Protein AF-A0A6T9PUN0-F1 (afdb_monomer_lite)

Structure (mmCIF, N/CA/C/O backbone):
data_AF-A0A6T9PUN0-F1
#
_entry.id   AF-A0A6T9PUN0-F1
#
loop_
_atom_site.group_PDB
_atom_site.id
_atom_site.type_symbol
_atom_site.label_atom_id
_atom_site.label_alt_id
_atom_site.label_comp_id
_atom_site.label_asym_id
_atom_site.label_entity_id
_atom_site.label_seq_id
_atom_site.pdbx_PDB_ins_code
_atom_site.Cartn_x
_atom_site.Cartn_y
_atom_site.Cartn_z
_atom_site.occupancy
_atom_site.B_iso_or_equiv
_atom_site.auth_seq_id
_atom_site.auth_comp_id
_atom_site.auth_asym_id
_atom_site.auth_atom_id
_atom_site.pdbx_PDB_model_num
ATOM 1 N N . ALA A 1 1 ? -22.364 0.152 5.352 1.00 40.03 1 ALA A N 1
ATOM 2 C CA . ALA A 1 1 ? -21.599 -0.931 5.995 1.00 40.03 1 ALA A CA 1
ATOM 3 C C . ALA A 1 1 ? -22.268 -2.242 5.619 1.00 40.03 1 ALA A C 1
ATOM 5 O O . ALA A 1 1 ? -23.431 -2.422 5.956 1.00 40.03 1 ALA A O 1
ATOM 6 N N . THR A 1 2 ? -21.606 -3.094 4.840 1.00 43.50 2 THR A N 1
ATOM 7 C CA . THR A 1 2 ? -22.172 -4.394 4.458 1.00 43.50 2 THR A CA 1
ATOM 8 C C . THR A 1 2 ? -21.833 -5.377 5.569 1.00 43.50 2 THR A C 1
ATOM 10 O O . THR A 1 2 ? -20.687 -5.794 5.699 1.00 43.50 2 THR A O 1
ATOM 13 N N . LYS A 1 3 ? -22.813 -5.656 6.429 1.00 44.47 3 LYS A N 1
ATOM 14 C CA . LYS A 1 3 ? -22.701 -6.594 7.548 1.00 44.47 3 LYS A CA 1
ATOM 15 C C . LYS A 1 3 ? -22.761 -8.013 6.970 1.00 44.47 3 LYS A C 1
ATOM 17 O O . LYS A 1 3 ? -23.802 -8.406 6.452 1.00 44.47 3 LYS A O 1
ATOM 22 N N . MET A 1 4 ? -21.649 -8.748 6.988 1.00 57.47 4 MET A N 1
ATOM 23 C CA . MET A 1 4 ? -21.648 -10.181 6.680 1.00 57.47 4 MET A CA 1
ATOM 24 C C . MET A 1 4 ? -21.796 -10.943 7.997 1.00 57.47 4 MET A C 1
ATOM 26 O O . MET A 1 4 ? -20.836 -11.079 8.749 1.00 57.47 4 MET A O 1
ATOM 30 N N . GLU A 1 5 ? -23.016 -11.376 8.309 1.00 60.09 5 GLU A N 1
ATOM 31 C CA . GLU A 1 5 ? -23.311 -12.177 9.500 1.00 60.09 5 GLU A CA 1
ATOM 32 C C . GLU A 1 5 ? -23.482 -13.647 9.102 1.00 60.09 5 GLU A C 1
ATOM 34 O O . GLU A 1 5 ? -24.466 -14.037 8.479 1.00 60.09 5 GLU A O 1
ATOM 39 N N . GLY A 1 6 ? -22.481 -14.453 9.453 1.00 67.31 6 GLY A N 1
ATOM 40 C CA . GLY A 1 6 ? -22.470 -15.910 9.344 1.00 67.31 6 GLY A CA 1
ATOM 41 C C . GLY A 1 6 ? -21.062 -16.454 9.623 1.00 67.31 6 GLY A C 1
ATOM 42 O O . GLY A 1 6 ? -20.093 -15.737 9.356 1.00 67.31 6 GLY A O 1
ATOM 43 N N . PRO A 1 7 ? -20.902 -17.686 10.149 1.00 67.88 7 PRO A N 1
ATOM 44 C CA . PRO A 1 7 ? -19.602 -18.347 10.299 1.00 67.88 7 PRO A CA 1
ATOM 45 C C . PRO A 1 7 ? -19.076 -18.774 8.919 1.00 67.88 7 PRO A C 1
ATOM 47 O O . PRO A 1 7 ? -19.009 -19.952 8.580 1.00 67.88 7 PRO A O 1
ATOM 50 N N . GLY A 1 8 ? -18.785 -17.789 8.074 1.00 70.25 8 GLY A N 1
ATOM 51 C CA . GLY A 1 8 ? -18.180 -17.980 6.769 1.00 70.25 8 GLY A CA 1
ATOM 52 C C . GLY A 1 8 ? -16.673 -18.081 6.932 1.00 70.25 8 GLY A C 1
ATOM 53 O O . GLY A 1 8 ? -16.045 -17.210 7.528 1.00 70.25 8 GLY A O 1
ATOM 54 N N . GLN A 1 9 ? -16.077 -19.143 6.406 1.00 77.50 9 GLN A N 1
ATOM 55 C CA . GLN A 1 9 ? -14.634 -19.187 6.226 1.00 77.50 9 GLN A CA 1
ATOM 56 C C . GLN A 1 9 ? -14.280 -18.270 5.050 1.00 77.50 9 GLN A C 1
ATOM 58 O O . GLN A 1 9 ? -14.664 -18.539 3.912 1.00 77.50 9 GLN A O 1
ATOM 63 N N . TYR A 1 10 ? -13.565 -17.179 5.322 1.00 80.00 10 TYR A N 1
ATOM 64 C CA . TYR A 1 10 ? -13.116 -16.242 4.294 1.00 80.00 10 TYR A CA 1
ATOM 65 C C . TYR A 1 10 ? -11.669 -16.548 3.908 1.00 80.00 10 TYR A C 1
ATOM 67 O O . TYR A 1 10 ? -10.796 -16.642 4.769 1.00 80.00 10 TYR A O 1
ATOM 75 N N . MET A 1 11 ? -11.413 -16.700 2.609 1.00 82.56 11 MET A N 1
ATOM 76 C CA . MET A 1 11 ? -10.062 -16.843 2.065 1.00 82.56 11 MET A CA 1
ATOM 77 C C . MET A 1 11 ? -9.628 -15.511 1.459 1.00 82.56 11 MET A C 1
ATOM 79 O O . MET A 1 11 ? -10.319 -14.959 0.604 1.00 82.56 11 MET A O 1
ATOM 83 N N . LEU A 1 12 ? -8.485 -14.995 1.906 1.00 85.62 12 LEU A N 1
ATOM 84 C CA . LEU A 1 12 ? -7.887 -13.763 1.400 1.00 85.62 12 LEU A CA 1
ATOM 85 C C . LEU A 1 12 ? -6.652 -14.109 0.568 1.00 85.62 12 LEU A C 1
ATOM 87 O O . LEU A 1 12 ? -5.832 -14.926 0.981 1.00 85.62 12 LEU A O 1
ATOM 91 N N . ALA A 1 13 ? -6.518 -13.480 -0.597 1.00 86.19 13 ALA A N 1
ATOM 92 C CA . ALA A 1 13 ? -5.371 -13.654 -1.478 1.00 86.19 13 ALA A CA 1
ATOM 93 C C . ALA A 1 13 ? -4.998 -12.325 -2.140 1.00 86.19 13 ALA A C 1
ATOM 95 O O . ALA A 1 13 ? -5.866 -11.522 -2.490 1.00 86.19 13 ALA A O 1
ATOM 96 N N . ILE A 1 14 ? -3.698 -12.114 -2.333 1.00 88.62 14 ILE A N 1
ATOM 97 C CA . ILE A 1 14 ? -3.182 -11.012 -3.145 1.00 88.62 14 ILE A CA 1
ATOM 98 C C . ILE A 1 14 ? -3.216 -11.455 -4.606 1.00 88.62 14 ILE A C 1
ATOM 100 O O . ILE A 1 14 ? -2.754 -12.543 -4.947 1.00 88.62 14 ILE A O 1
ATOM 104 N N . ILE A 1 15 ? -3.752 -10.599 -5.469 1.00 87.12 15 ILE A N 1
ATOM 105 C CA . ILE A 1 15 ? -3.829 -10.831 -6.912 1.00 87.12 15 ILE A CA 1
ATOM 106 C C . ILE A 1 15 ? -2.894 -9.880 -7.660 1.00 87.12 15 ILE A C 1
ATOM 108 O O . ILE A 1 15 ? -2.569 -8.804 -7.165 1.00 87.12 15 ILE A O 1
ATOM 112 N N . ASP A 1 16 ? -2.493 -10.285 -8.865 1.00 82.12 16 ASP A N 1
ATOM 113 C CA . ASP A 1 16 ? -1.663 -9.498 -9.789 1.00 82.12 16 ASP A CA 1
ATOM 114 C C . ASP A 1 16 ? -0.329 -8.957 -9.203 1.00 82.12 16 ASP A C 1
ATOM 116 O O . ASP A 1 16 ? -0.028 -7.765 -9.296 1.00 82.12 16 ASP A O 1
ATOM 120 N N . PRO A 1 17 ? 0.535 -9.815 -8.617 1.00 82.75 17 PRO A N 1
ATOM 121 C CA . PRO A 1 17 ? 1.830 -9.380 -8.080 1.00 82.75 17 PRO A CA 1
ATOM 122 C C . PRO A 1 17 ? 2.853 -9.008 -9.170 1.00 82.75 17 PRO A C 1
ATOM 124 O O . PRO A 1 17 ? 3.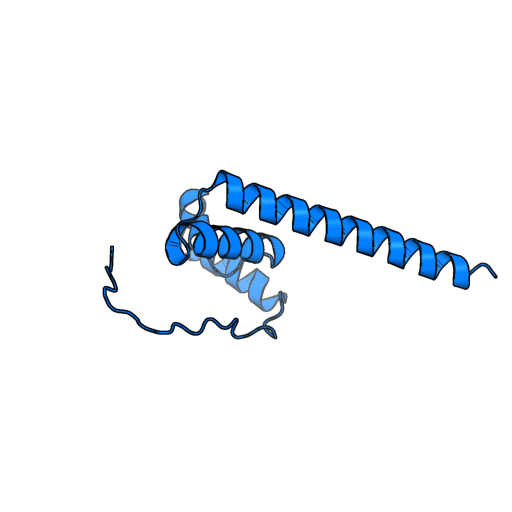906 -8.447 -8.874 1.00 82.75 17 PRO A O 1
ATOM 127 N N . LEU A 1 18 ? 2.581 -9.337 -10.439 1.00 84.81 18 LEU A N 1
ATOM 128 C CA . LEU A 1 18 ? 3.508 -9.121 -11.555 1.00 84.81 18 LEU A CA 1
ATOM 129 C C . LEU A 1 18 ? 3.422 -7.706 -12.144 1.00 84.81 18 LEU A C 1
ATOM 131 O O . LEU A 1 18 ? 4.271 -7.319 -12.955 1.00 84.81 18 LEU A O 1
ATOM 135 N N . GLN A 1 19 ? 2.426 -6.915 -11.743 1.00 80.19 19 GLN A N 1
ATOM 136 C CA . GLN A 1 19 ? 2.207 -5.577 -12.267 1.00 80.19 19 GLN A CA 1
ATOM 137 C C . GLN A 1 19 ? 3.297 -4.598 -11.796 1.00 80.19 19 GLN A C 1
ATOM 139 O O . GLN A 1 19 ? 3.286 -4.082 -10.681 1.00 80.19 19 GLN A O 1
ATOM 144 N N . ARG A 1 20 ? 4.247 -4.290 -12.686 1.00 84.00 20 ARG A N 1
ATOM 145 C CA . ARG A 1 20 ? 5.370 -3.383 -12.392 1.00 84.00 20 ARG A CA 1
ATOM 146 C C . ARG A 1 20 ? 5.021 -1.906 -12.573 1.00 84.00 20 ARG A C 1
ATOM 148 O O . ARG A 1 20 ? 4.220 -1.523 -13.435 1.00 84.00 20 ARG A O 1
ATOM 155 N N . TRP A 1 21 ? 5.714 -1.064 -11.805 1.00 84.19 21 TRP A N 1
ATOM 156 C CA . TRP A 1 21 ? 5.703 0.387 -11.975 1.00 84.19 21 TRP A CA 1
ATOM 157 C C . TRP A 1 21 ? 6.597 0.802 -13.147 1.00 84.19 21 TRP A C 1
ATOM 159 O O . TRP A 1 21 ? 7.784 1.072 -12.994 1.00 84.19 21 TRP A O 1
ATOM 169 N N . ASN A 1 22 ? 6.005 0.816 -14.339 1.00 84.88 22 ASN A N 1
ATOM 170 C CA . ASN A 1 22 ? 6.680 1.183 -15.583 1.00 84.88 22 ASN A CA 1
ATOM 171 C C . ASN A 1 22 ? 6.324 2.613 -16.013 1.00 84.88 22 ASN A C 1
ATOM 173 O O . ASN A 1 22 ? 5.314 3.171 -15.587 1.00 84.88 22 ASN A O 1
ATOM 177 N N . TRP A 1 23 ? 7.069 3.169 -16.970 1.00 80.69 23 TRP A N 1
ATOM 178 C CA . TRP A 1 23 ? 6.787 4.480 -17.575 1.00 80.69 23 TRP A CA 1
ATOM 179 C C . TRP A 1 23 ? 5.356 4.623 -18.117 1.00 80.69 23 TRP A C 1
ATOM 181 O O . TRP A 1 23 ? 4.748 5.682 -17.986 1.00 80.69 23 TRP A O 1
ATOM 191 N N . LYS A 1 24 ? 4.761 3.535 -18.628 1.00 83.44 24 LYS A N 1
ATOM 192 C CA . LYS A 1 24 ? 3.338 3.501 -19.015 1.00 83.44 24 LYS A CA 1
ATOM 193 C C . LYS A 1 24 ? 2.402 3.822 -17.840 1.00 83.44 24 LYS A C 1
ATOM 195 O O . LYS A 1 24 ? 1.420 4.530 -18.019 1.00 83.44 24 LYS A O 1
ATOM 200 N N . LYS A 1 25 ? 2.718 3.345 -16.631 1.00 79.31 25 LYS A N 1
ATOM 201 C CA . LYS A 1 25 ? 1.943 3.611 -15.408 1.00 79.31 25 LYS A CA 1
ATOM 202 C C . LYS A 1 25 ? 2.172 5.014 -14.860 1.00 79.31 25 LYS A C 1
ATOM 204 O O . LYS A 1 25 ? 1.235 5.624 -14.352 1.00 79.31 25 LYS A O 1
ATOM 209 N N . VAL A 1 26 ? 3.373 5.558 -15.041 1.00 81.94 26 VAL A N 1
ATOM 210 C CA . VAL A 1 26 ? 3.654 6.972 -14.755 1.00 81.94 26 VAL A CA 1
ATOM 211 C C . VAL A 1 26 ? 2.805 7.876 -15.655 1.00 81.94 26 VAL A C 1
ATOM 213 O O . VAL A 1 26 ? 2.147 8.787 -15.155 1.00 81.94 26 VAL A O 1
ATOM 216 N N . ALA A 1 27 ? 2.742 7.580 -16.957 1.00 82.00 27 ALA A N 1
ATOM 217 C CA . ALA A 1 27 ? 1.887 8.306 -17.896 1.00 82.00 27 ALA A CA 1
ATOM 218 C C . ALA A 1 27 ? 0.395 8.150 -17.557 1.00 82.00 27 ALA A C 1
ATOM 220 O O . ALA A 1 27 ? -0.342 9.130 -17.564 1.00 82.00 27 ALA A O 1
ATOM 221 N N . GLU A 1 28 ? -0.047 6.948 -17.175 1.00 81.06 28 GLU A N 1
ATOM 222 C CA . GLU A 1 28 ? -1.416 6.701 -16.706 1.00 81.06 28 GLU A CA 1
ATOM 223 C C . GLU A 1 28 ? -1.756 7.540 -15.462 1.00 81.06 28 GLU A C 1
ATOM 225 O O . GLU A 1 28 ? -2.842 8.111 -15.388 1.00 81.06 28 GLU A O 1
ATOM 230 N N . ARG A 1 29 ? -0.827 7.671 -14.503 1.00 79.69 29 ARG A N 1
ATOM 231 C CA . ARG A 1 29 ? -0.990 8.547 -13.330 1.00 79.69 29 ARG A CA 1
ATOM 232 C C . ARG A 1 29 ? -1.111 10.010 -13.737 1.00 79.69 29 ARG A C 1
ATOM 234 O O . ARG A 1 29 ? -2.002 10.695 -13.237 1.00 79.69 29 ARG A O 1
ATOM 241 N N . ALA A 1 30 ? -0.244 10.483 -14.631 1.00 79.81 30 ALA A N 1
ATOM 242 C CA . ALA A 1 30 ? -0.281 11.860 -15.118 1.00 79.81 30 ALA A CA 1
ATOM 243 C C . ALA A 1 30 ? -1.612 12.148 -15.828 1.00 79.81 30 ALA A C 1
ATOM 245 O O . ALA A 1 30 ? -2.308 13.094 -15.470 1.00 79.81 30 ALA A O 1
ATOM 246 N N . LEU A 1 31 ? -2.029 11.260 -16.736 1.00 82.75 31 LEU A N 1
ATOM 247 C CA . LEU A 1 31 ? -3.300 11.360 -17.447 1.00 82.75 31 LEU A CA 1
ATOM 248 C C . LEU A 1 31 ? -4.492 11.351 -16.483 1.00 82.75 31 LEU A C 1
ATOM 250 O O . LEU A 1 31 ? -5.373 12.194 -16.595 1.00 82.75 31 LEU A O 1
ATOM 254 N N . LYS A 1 32 ? -4.508 10.445 -15.498 1.00 76.75 32 LYS A N 1
ATOM 255 C CA . LYS A 1 32 ? -5.571 10.380 -14.482 1.00 76.75 32 LYS A CA 1
ATOM 256 C C . LYS A 1 32 ? -5.597 11.613 -13.582 1.00 76.75 32 LYS A C 1
ATOM 258 O O . LYS A 1 32 ? -6.667 12.021 -13.148 1.00 76.75 32 LYS A O 1
ATOM 263 N N . THR A 1 33 ? -4.447 12.205 -13.287 1.00 80.00 33 THR A N 1
ATOM 264 C CA . THR A 1 33 ? -4.380 13.438 -12.491 1.00 80.00 33 THR A CA 1
ATOM 265 C C . THR A 1 33 ? -4.949 14.618 -13.273 1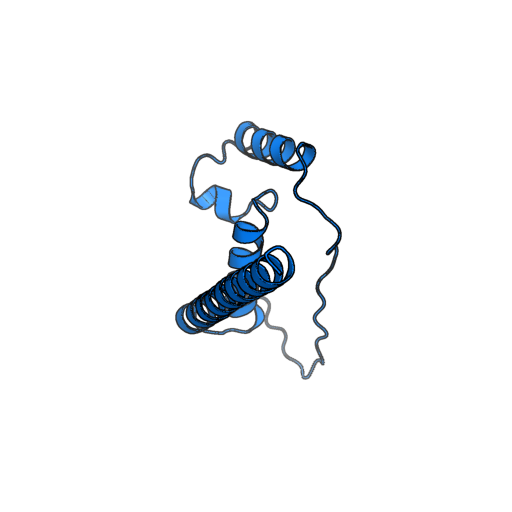.00 80.00 33 THR A C 1
ATOM 267 O O . THR A 1 33 ? -5.764 15.362 -12.733 1.00 80.00 33 THR A O 1
ATOM 270 N N . ILE A 1 34 ? -4.569 14.735 -14.549 1.00 78.75 34 ILE A N 1
ATOM 271 C CA . ILE A 1 34 ? -4.971 15.830 -15.438 1.00 78.75 34 ILE A CA 1
ATOM 272 C C . ILE A 1 34 ? -6.452 15.717 -15.825 1.00 78.75 34 ILE A C 1
ATOM 274 O O . ILE A 1 34 ? -7.197 16.670 -15.636 1.00 78.75 34 ILE A O 1
ATOM 278 N N . LEU A 1 35 ? -6.903 14.556 -16.317 1.00 77.06 35 LEU A N 1
ATOM 279 C CA . LEU A 1 35 ? -8.279 14.372 -16.803 1.00 77.06 35 LEU A CA 1
ATOM 280 C C . LEU A 1 35 ? -9.329 14.473 -15.698 1.00 77.06 35 LEU 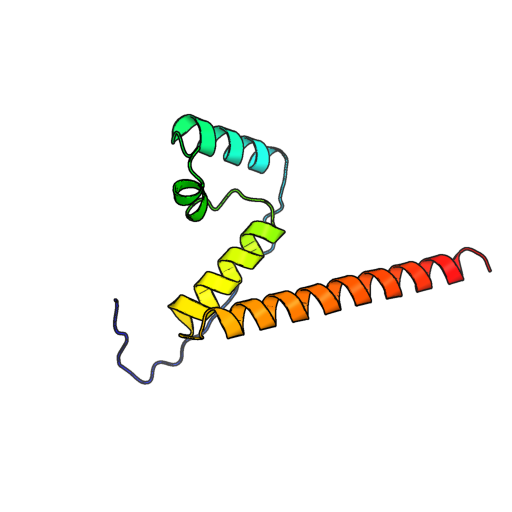A C 1
ATOM 282 O O . LEU A 1 35 ? -10.427 14.959 -15.940 1.00 77.06 35 LEU A O 1
ATOM 286 N N . PHE A 1 36 ? -9.013 13.990 -14.497 1.00 70.88 36 PHE A N 1
ATOM 287 C CA . PHE A 1 36 ? -9.959 13.998 -13.382 1.00 70.88 36 PHE A CA 1
ATOM 288 C C . PHE A 1 36 ? -9.744 15.181 -12.428 1.00 70.88 36 PHE A C 1
ATOM 290 O O . PHE A 1 36 ? -10.336 15.184 -11.351 1.00 70.88 36 PHE A O 1
ATOM 297 N N . CYS A 1 37 ? -8.889 16.153 -12.784 1.00 63.03 37 CYS A N 1
ATOM 298 C CA . CYS A 1 37 ? -8.536 17.313 -11.954 1.00 63.03 37 CYS A CA 1
ATOM 299 C C . CYS A 1 37 ? -8.250 16.942 -10.486 1.00 63.03 37 CYS A C 1
ATOM 301 O O . CYS A 1 37 ? -8.601 17.669 -9.554 1.00 63.03 37 CYS A O 1
ATOM 303 N N . ARG A 1 38 ? -7.620 15.782 -10.255 1.00 61.78 38 ARG A N 1
ATOM 304 C CA . ARG A 1 38 ? -7.387 15.219 -8.912 1.00 61.78 38 ARG A CA 1
ATOM 305 C C . ARG A 1 38 ? -6.148 15.828 -8.259 1.00 61.78 38 ARG A C 1
ATOM 307 O O . ARG A 1 38 ? -5.251 15.114 -7.818 1.00 61.78 38 ARG A O 1
ATOM 314 N N . CYS A 1 39 ? -6.101 17.156 -8.228 1.00 55.88 39 CYS A N 1
ATOM 315 C CA . CYS A 1 39 ? -4.997 17.931 -7.665 1.00 55.88 39 CYS A CA 1
ATOM 316 C C . CYS A 1 39 ? -5.062 18.031 -6.132 1.00 55.88 39 CYS A C 1
ATOM 318 O O . CYS A 1 39 ? -4.039 18.287 -5.506 1.00 55.88 39 CYS A O 1
ATOM 320 N N . SER A 1 40 ? -6.233 17.799 -5.526 1.00 56.53 40 SER A N 1
ATOM 321 C CA . SER A 1 40 ? -6.401 17.760 -4.066 1.00 56.53 40 SER A CA 1
ATOM 322 C C . SER A 1 40 ? -5.943 16.415 -3.483 1.00 56.53 40 SER A C 1
ATOM 324 O O . SER A 1 40 ? -6.219 15.358 -4.060 1.00 56.53 40 SER A O 1
ATOM 326 N N . GLU A 1 41 ? -5.257 16.439 -2.335 1.00 59.31 41 GLU A N 1
ATOM 327 C CA . GLU A 1 41 ? -4.766 15.242 -1.629 1.00 59.31 41 GLU A CA 1
ATOM 328 C C . GLU A 1 41 ? -5.885 14.227 -1.344 1.00 59.31 41 GLU A C 1
ATOM 330 O O . GLU A 1 41 ? -5.699 13.023 -1.537 1.00 59.31 41 GLU A O 1
ATOM 335 N N . GLU A 1 42 ? -7.083 14.710 -1.014 1.00 57.53 42 GLU A N 1
ATOM 336 C CA . GLU A 1 42 ? -8.267 13.885 -0.749 1.00 57.53 42 GLU A CA 1
ATOM 337 C C . GLU A 1 42 ? -8.716 13.078 -1.980 1.00 57.53 42 GLU A C 1
ATOM 339 O O . GLU A 1 42 ? -9.102 11.913 -1.886 1.00 57.53 42 GLU A O 1
ATOM 344 N N . GLN A 1 43 ? -8.595 13.663 -3.174 1.00 57.38 43 GLN A N 1
ATOM 345 C CA . GLN A 1 43 ? -8.962 13.018 -4.438 1.00 57.38 43 GLN A CA 1
ATOM 346 C C . GLN A 1 43 ? -7.906 11.995 -4.897 1.00 57.38 43 GLN A C 1
ATOM 348 O O . GLN A 1 43 ? -8.224 11.034 -5.609 1.00 57.38 43 GLN A O 1
ATOM 353 N N . ARG A 1 44 ? -6.642 12.163 -4.479 1.00 61.16 44 ARG A N 1
ATOM 354 C CA . ARG A 1 44 ? -5.545 11.219 -4.767 1.00 61.16 44 ARG A CA 1
ATOM 355 C C . ARG A 1 44 ? -5.660 9.932 -3.950 1.00 61.16 44 ARG A C 1
ATOM 357 O O . ARG A 1 44 ? -5.250 8.877 -4.442 1.00 61.16 44 ARG A O 1
ATOM 364 N N . ALA A 1 45 ? -6.294 9.983 -2.777 1.00 63.81 45 ALA A N 1
ATOM 365 C CA . ALA A 1 45 ? -6.489 8.836 -1.885 1.00 63.81 45 ALA A CA 1
ATOM 366 C C . ALA A 1 45 ? -7.292 7.671 -2.507 1.00 63.81 45 ALA A C 1
ATOM 368 O O . ALA A 1 45 ? -7.209 6.542 -2.022 1.00 63.81 45 ALA A O 1
ATOM 369 N N . GLY A 1 46 ? -8.016 7.900 -3.612 1.00 66.12 46 GLY A N 1
ATOM 370 C CA . GLY A 1 46 ? -8.729 6.866 -4.379 1.00 66.12 46 GLY A CA 1
ATOM 371 C C . GLY A 1 46 ? -8.004 6.355 -5.633 1.00 66.12 46 GLY A C 1
ATOM 372 O O . GLY A 1 46 ? -8.521 5.488 -6.333 1.00 66.12 46 GLY A O 1
ATOM 373 N N . MET A 1 47 ? -6.822 6.882 -5.969 1.00 73.75 47 MET A N 1
ATOM 374 C CA . MET A 1 47 ? -6.136 6.552 -7.225 1.00 73.75 47 MET A CA 1
ATOM 375 C C . MET A 1 47 ? -5.211 5.339 -7.059 1.00 73.75 47 MET A C 1
ATOM 377 O O . MET A 1 47 ? -4.371 5.336 -6.165 1.00 73.75 47 MET A O 1
ATOM 381 N N . SER A 1 48 ? -5.344 4.321 -7.916 1.00 70.81 48 SER A N 1
ATOM 382 C CA . SER A 1 48 ? -4.510 3.103 -7.886 1.00 70.81 48 SER A CA 1
ATOM 383 C C . SER A 1 48 ? -3.167 3.247 -8.609 1.00 70.81 48 SER A C 1
ATOM 385 O O . SER A 1 48 ? -2.222 2.529 -8.307 1.00 70.81 48 SER A O 1
ATOM 387 N N . ALA A 1 49 ? -3.058 4.191 -9.546 1.00 79.38 49 ALA A N 1
ATOM 388 C CA . ALA A 1 49 ? -1.822 4.477 -10.270 1.00 79.38 49 ALA A CA 1
ATOM 389 C C . ALA A 1 49 ? -0.891 5.358 -9.417 1.00 79.38 49 ALA A C 1
ATOM 391 O O . ALA A 1 49 ? -0.729 6.548 -9.680 1.00 79.38 49 ALA A O 1
ATOM 392 N N . VAL A 1 50 ? -0.312 4.787 -8.365 1.00 83.19 50 VAL A N 1
ATOM 393 C CA . VAL A 1 50 ? 0.649 5.453 -7.472 1.00 83.19 50 VAL A CA 1
ATOM 394 C C . VAL A 1 50 ? 1.920 4.607 -7.331 1.00 83.19 50 VAL A C 1
ATOM 396 O O . VAL A 1 50 ? 1.896 3.426 -7.683 1.00 83.19 50 VAL A O 1
ATOM 399 N N . PRO A 1 51 ? 3.038 5.183 -6.851 1.00 85.06 51 PRO A N 1
ATOM 400 C CA . PRO A 1 51 ? 4.259 4.433 -6.600 1.00 85.06 51 PRO A CA 1
ATOM 401 C C . PRO A 1 51 ? 4.002 3.201 -5.718 1.00 85.06 51 PRO A C 1
ATOM 403 O O . PRO A 1 51 ? 3.177 3.283 -4.804 1.00 85.06 51 PRO A O 1
ATOM 406 N N . PRO A 1 52 ? 4.723 2.085 -5.931 1.00 85.69 52 PRO A N 1
ATOM 407 C CA . PRO A 1 52 ? 4.471 0.824 -5.230 1.00 85.69 52 PRO A CA 1
ATOM 408 C C . PRO A 1 52 ? 4.439 0.944 -3.705 1.00 85.69 52 PRO A C 1
ATOM 410 O O . PRO A 1 52 ? 3.549 0.391 -3.070 1.00 85.69 52 PRO A O 1
ATOM 413 N N . LEU A 1 53 ? 5.361 1.715 -3.122 1.00 86.81 53 LEU A N 1
ATOM 414 C CA . LEU A 1 53 ? 5.424 1.921 -1.672 1.00 86.81 53 LEU A CA 1
ATOM 415 C C . LEU A 1 53 ? 4.195 2.678 -1.142 1.00 86.81 53 LEU A C 1
ATOM 417 O O . LEU A 1 53 ? 3.634 2.321 -0.110 1.00 86.81 53 LEU A O 1
ATOM 421 N N . GLU A 1 54 ? 3.745 3.697 -1.879 1.00 86.12 54 GLU A N 1
ATOM 422 C CA . GLU A 1 54 ? 2.541 4.466 -1.545 1.00 86.12 54 GLU A CA 1
ATOM 423 C C . GLU A 1 54 ? 1.289 3.581 -1.642 1.00 86.12 54 GLU A C 1
ATOM 425 O O . GLU A 1 54 ? 0.405 3.649 -0.786 1.00 86.12 54 GLU A O 1
ATOM 430 N N . TYR A 1 55 ? 1.225 2.725 -2.667 1.00 87.06 55 TYR A N 1
ATOM 431 C CA . TYR A 1 55 ? 0.138 1.765 -2.836 1.00 87.06 55 TYR A CA 1
ATOM 432 C C . TYR A 1 55 ? 0.101 0.753 -1.688 1.00 87.06 55 TYR A C 1
ATOM 434 O O . TYR A 1 55 ? -0.954 0.561 -1.090 1.00 87.06 55 TYR A O 1
ATOM 442 N N . ALA A 1 56 ? 1.247 0.156 -1.350 1.00 88.44 56 ALA A N 1
ATOM 443 C CA . ALA A 1 56 ? 1.364 -0.837 -0.287 1.00 88.44 56 ALA A CA 1
ATOM 444 C C . ALA A 1 56 ? 0.922 -0.273 1.072 1.00 88.44 56 ALA A C 1
ATOM 446 O O . ALA A 1 56 ? 0.084 -0.882 1.733 1.00 88.44 56 ALA A O 1
ATOM 447 N N . ARG A 1 57 ? 1.360 0.944 1.426 1.00 89.69 57 ARG A N 1
ATOM 448 C CA . ARG A 1 57 ? 0.935 1.621 2.664 1.00 89.69 57 ARG A CA 1
ATOM 449 C C . ARG A 1 57 ? -0.581 1.815 2.723 1.00 89.69 57 ARG A C 1
ATOM 451 O O . ARG A 1 57 ? -1.220 1.543 3.735 1.00 89.69 57 ARG A O 1
ATOM 458 N N . ARG A 1 58 ? -1.179 2.284 1.624 1.00 89.38 58 ARG A N 1
ATOM 459 C CA . ARG A 1 58 ? -2.632 2.515 1.532 1.00 89.38 58 ARG A CA 1
ATOM 460 C C . ARG A 1 58 ? -3.425 1.215 1.562 1.00 89.38 58 ARG A C 1
ATOM 462 O O . ARG A 1 58 ? -4.497 1.179 2.160 1.00 89.38 58 ARG A O 1
ATOM 469 N N . PHE A 1 59 ? -2.914 0.171 0.916 1.00 89.38 59 PHE A N 1
ATOM 470 C CA . PHE A 1 59 ? -3.511 -1.158 0.935 1.00 89.38 59 PHE A CA 1
ATOM 471 C C . PHE A 1 59 ? -3.513 -1.729 2.355 1.00 89.38 59 PHE A C 1
ATOM 473 O O . PHE A 1 59 ? -4.566 -2.149 2.827 1.00 89.38 59 PHE A O 1
ATOM 480 N N . HIS A 1 60 ? -2.378 -1.648 3.050 1.00 90.62 60 HIS A N 1
ATOM 481 C CA . HIS A 1 60 ? -2.224 -2.107 4.426 1.00 90.62 60 HIS A CA 1
ATOM 482 C C . HIS A 1 60 ? -3.205 -1.397 5.377 1.00 90.62 60 HIS A C 1
ATOM 484 O O . HIS A 1 60 ? -3.976 -2.054 6.071 1.00 90.62 60 HIS A O 1
ATOM 490 N N . LEU A 1 61 ? -3.297 -0.062 5.294 1.00 90.44 61 LEU A N 1
ATOM 491 C CA . LEU A 1 61 ? -4.279 0.730 6.049 1.00 90.44 61 LEU A CA 1
ATOM 492 C C . LEU A 1 61 ? -5.730 0.347 5.737 1.00 90.44 61 LEU A C 1
ATOM 494 O O . LEU A 1 61 ? -6.555 0.210 6.636 1.00 90.44 61 LEU A O 1
ATOM 498 N N . MET A 1 62 ? -6.067 0.186 4.456 1.00 90.06 62 MET A N 1
ATOM 499 C CA . MET A 1 62 ? -7.430 -0.150 4.048 1.00 90.06 62 MET A CA 1
ATOM 500 C C . MET A 1 62 ? -7.836 -1.534 4.557 1.00 90.06 62 MET A C 1
ATOM 502 O O . MET A 1 62 ? -8.916 -1.671 5.127 1.00 90.06 62 MET A O 1
ATOM 506 N N . VAL A 1 63 ? -6.974 -2.538 4.391 1.00 90.25 63 VAL A N 1
ATOM 507 C CA . VAL A 1 63 ? -7.240 -3.907 4.845 1.00 90.25 63 VAL A CA 1
ATOM 508 C C . VAL A 1 63 ? -7.292 -3.966 6.370 1.00 90.25 63 VAL A C 1
ATOM 510 O O . VAL A 1 63 ? -8.292 -4.429 6.914 1.00 90.25 63 VAL A O 1
ATOM 513 N N . GLY A 1 64 ? -6.284 -3.437 7.065 1.00 90.31 64 GLY A N 1
ATOM 514 C CA . GLY A 1 64 ? -6.233 -3.444 8.527 1.00 90.31 64 GLY A CA 1
A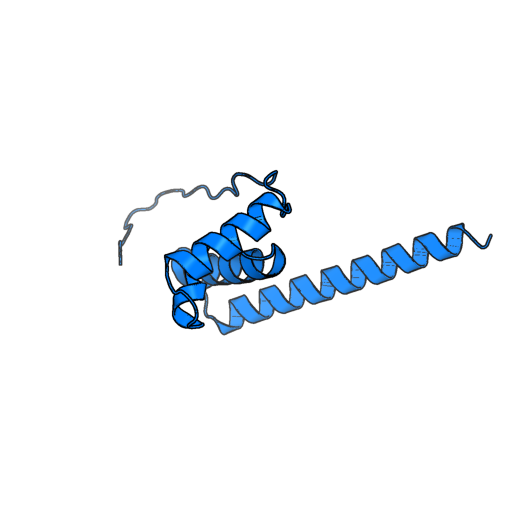TOM 515 C C . GLY A 1 64 ? -7.448 -2.759 9.153 1.00 90.31 64 GLY A C 1
ATOM 516 O O . GLY A 1 64 ? -8.178 -3.372 9.928 1.00 90.31 64 GLY A O 1
ATOM 517 N N . CYS A 1 65 ? -7.737 -1.521 8.748 1.00 91.12 65 CYS A N 1
ATOM 518 C CA . CYS A 1 65 ? -8.809 -0.746 9.372 1.00 91.12 65 CYS A CA 1
ATOM 519 C C . CYS A 1 65 ? -10.210 -1.135 8.883 1.00 91.12 65 CYS A C 1
ATOM 521 O O . CYS A 1 65 ? -11.136 -1.213 9.686 1.00 91.12 65 CYS A O 1
ATOM 523 N N . LYS A 1 66 ? -10.416 -1.347 7.573 1.00 86.94 66 LYS A N 1
ATOM 524 C CA . LYS A 1 66 ? -11.771 -1.570 7.025 1.00 86.94 66 LYS A CA 1
ATOM 525 C C . LYS A 1 66 ? -12.164 -3.036 6.920 1.00 86.94 66 LYS A C 1
ATOM 527 O O . LYS A 1 66 ? -13.355 -3.319 7.021 1.00 86.94 66 LYS A O 1
ATOM 532 N N . LEU A 1 67 ? -11.216 -3.935 6.653 1.00 86.75 67 LEU A N 1
ATOM 533 C CA . LEU A 1 67 ? -11.513 -5.357 6.467 1.00 86.75 67 LEU A CA 1
ATOM 534 C C . LEU A 1 67 ? -11.343 -6.145 7.769 1.00 86.75 67 LEU A C 1
ATOM 536 O O . LEU A 1 67 ? -12.182 -6.986 8.069 1.00 86.75 67 LEU A O 1
ATOM 540 N N . LEU A 1 68 ? -10.283 -5.858 8.530 1.00 87.00 68 LEU A N 1
ATOM 541 C CA . LEU A 1 68 ? -9.954 -6.570 9.770 1.00 87.00 68 LEU A CA 1
ATOM 542 C C . LEU A 1 68 ? -10.448 -5.855 11.037 1.00 87.00 68 LEU A C 1
ATOM 544 O O . LEU A 1 68 ? -10.529 -6.480 12.088 1.00 87.00 68 LEU A O 1
ATOM 548 N N . GLY A 1 69 ? -10.817 -4.573 10.940 1.00 88.50 69 GLY A N 1
ATOM 549 C CA . GLY A 1 69 ? -11.358 -3.801 12.063 1.00 88.50 69 GLY A CA 1
ATOM 550 C C . GLY A 1 69 ? -10.322 -3.409 13.122 1.00 88.50 69 GLY A C 1
ATOM 551 O O . GLY A 1 69 ? -10.704 -3.116 14.251 1.00 88.50 69 GLY A O 1
ATOM 552 N N . LEU A 1 70 ? -9.035 -3.410 12.769 1.00 90.62 70 LEU A N 1
ATOM 553 C CA . LEU A 1 70 ? -7.945 -2.973 13.643 1.00 90.62 70 LEU A CA 1
ATOM 554 C C . LEU A 1 70 ? -7.930 -1.446 13.785 1.00 90.62 70 LEU A C 1
ATOM 556 O O . LEU A 1 70 ? -8.383 -0.720 12.888 1.00 90.62 70 LEU A O 1
ATOM 560 N N . SER A 1 71 ? -7.377 -0.943 14.889 1.00 93.06 71 SER A N 1
ATOM 561 C CA . SER A 1 71 ? -7.207 0.499 15.059 1.00 93.06 71 SER A CA 1
ATOM 562 C C . SER A 1 71 ? -6.147 1.048 14.098 1.00 93.06 71 SER A C 1
ATOM 564 O O . SER A 1 71 ? -5.213 0.357 13.690 1.00 93.06 71 SER A O 1
ATOM 566 N N . THR A 1 72 ? -6.275 2.323 13.726 1.00 90.94 72 THR A N 1
ATOM 567 C CA . THR A 1 72 ? -5.297 2.985 12.849 1.00 90.94 72 THR A CA 1
ATOM 568 C C . THR A 1 72 ? -3.890 2.965 13.447 1.00 90.94 72 THR A C 1
ATOM 570 O O . THR A 1 72 ? -2.919 2.842 12.709 1.00 90.94 72 THR A O 1
ATOM 573 N N . GLU A 1 73 ? -3.774 3.080 14.769 1.00 92.25 73 GLU A N 1
ATOM 574 C CA . GLU A 1 73 ? -2.493 3.111 15.478 1.00 92.25 73 GLU A CA 1
ATOM 575 C C . GLU A 1 73 ? -1.766 1.769 15.377 1.00 92.25 73 GLU A C 1
ATOM 577 O O . GLU A 1 73 ? -0.589 1.743 15.024 1.00 92.25 73 GLU A O 1
ATOM 582 N N . GLU A 1 74 ? -2.483 0.663 15.592 1.00 90.88 74 GLU A N 1
ATOM 583 C CA . GLU A 1 74 ? -1.936 -0.694 15.464 1.00 90.88 74 GLU A CA 1
ATOM 584 C C . GLU A 1 74 ? -1.438 -0.965 14.041 1.00 90.88 74 GLU A C 1
ATOM 586 O O . GLU A 1 74 ? -0.325 -1.443 13.849 1.00 90.88 74 GLU A O 1
ATOM 591 N N . VAL A 1 75 ? -2.232 -0.595 13.035 1.00 91.12 75 VAL A N 1
ATOM 592 C CA . VAL A 1 75 ? -1.894 -0.820 11.621 1.00 91.12 75 VAL A CA 1
ATOM 593 C C . VAL A 1 75 ? -0.716 0.054 11.171 1.00 91.12 75 VAL A C 1
ATOM 595 O O . VAL A 1 75 ? 0.099 -0.358 10.350 1.00 91.12 75 VAL A O 1
ATOM 598 N N . VAL A 1 76 ? -0.600 1.279 11.694 1.00 91.81 76 VAL A N 1
ATOM 599 C CA . VAL A 1 76 ? 0.552 2.146 11.404 1.00 91.81 76 VAL A CA 1
ATOM 600 C C . VAL A 1 76 ? 1.814 1.628 12.090 1.00 91.81 76 VAL A C 1
ATOM 602 O O . VAL A 1 76 ? 2.873 1.643 11.468 1.00 91.81 76 VAL A O 1
ATOM 605 N N . ALA A 1 77 ? 1.717 1.164 13.336 1.00 91.44 77 ALA A N 1
ATOM 606 C CA . ALA A 1 77 ? 2.854 0.604 14.058 1.00 91.44 77 ALA A CA 1
ATOM 607 C C . ALA A 1 77 ? 3.401 -0.655 13.367 1.00 91.44 77 ALA A C 1
ATOM 609 O O . ALA A 1 77 ? 4.614 -0.760 13.191 1.00 91.44 77 ALA A O 1
ATOM 610 N N . ASP A 1 78 ? 2.514 -1.550 12.919 1.00 92.38 78 ASP A N 1
ATOM 611 C CA . ASP A 1 78 ? 2.873 -2.745 12.146 1.00 92.38 78 ASP A CA 1
ATOM 612 C C . ASP A 1 78 ? 3.620 -2.370 10.857 1.00 92.38 78 ASP A C 1
ATOM 614 O O . ASP A 1 78 ? 4.740 -2.819 10.624 1.00 92.38 78 ASP A O 1
ATOM 618 N N . TRP A 1 79 ? 3.068 -1.431 10.081 1.00 90.44 79 TRP A N 1
ATOM 619 C CA . TRP A 1 79 ? 3.704 -0.932 8.860 1.00 90.44 79 TRP A CA 1
ATOM 620 C C . TRP A 1 79 ? 5.108 -0.349 9.090 1.00 90.44 79 TRP A C 1
ATOM 622 O O . TRP A 1 79 ? 6.018 -0.572 8.288 1.00 90.44 79 TRP A O 1
ATOM 632 N N . GLU A 1 80 ? 5.293 0.448 10.146 1.00 90.88 80 GLU A N 1
ATOM 633 C CA . GLU A 1 80 ? 6.593 1.058 10.441 1.00 90.88 80 GLU A CA 1
ATOM 634 C C . GLU A 1 80 ? 7.620 0.031 10.938 1.00 90.88 80 GLU A C 1
ATOM 636 O O . GLU A 1 80 ? 8.793 0.136 10.571 1.00 90.88 80 GLU A O 1
ATOM 641 N N . ALA A 1 81 ? 7.193 -0.973 11.710 1.00 89.00 81 ALA A N 1
ATOM 642 C CA . ALA A 1 81 ? 8.054 -2.075 12.137 1.00 89.00 81 ALA A CA 1
ATOM 643 C C . ALA A 1 81 ? 8.548 -2.893 10.932 1.00 89.00 81 ALA A C 1
ATOM 645 O O . ALA A 1 81 ? 9.755 -3.058 10.750 1.00 89.00 81 ALA A O 1
ATOM 646 N N . ASP A 1 82 ? 7.632 -3.292 10.045 1.00 87.31 82 ASP A N 1
ATOM 647 C CA . ASP A 1 82 ? 7.943 -4.081 8.845 1.00 87.31 82 ASP A CA 1
ATOM 648 C C . ASP A 1 82 ? 8.898 -3.318 7.901 1.00 87.31 82 ASP A C 1
ATOM 650 O O . ASP A 1 82 ? 9.830 -3.868 7.301 1.00 87.31 82 ASP A O 1
ATOM 654 N N . ARG A 1 83 ? 8.726 -1.991 7.814 1.00 84.75 83 ARG A N 1
ATOM 655 C CA . ARG A 1 83 ? 9.607 -1.106 7.041 1.00 84.75 83 ARG A CA 1
ATOM 656 C C . ARG A 1 83 ? 11.011 -1.000 7.642 1.00 84.75 83 ARG A C 1
ATOM 658 O O . ARG A 1 83 ? 11.985 -1.019 6.885 1.00 84.75 83 ARG A O 1
ATOM 665 N N . ALA A 1 84 ? 11.128 -0.881 8.963 1.00 84.44 84 ALA A N 1
ATOM 666 C CA . ALA A 1 84 ? 12.416 -0.812 9.653 1.00 84.44 84 ALA A CA 1
ATOM 667 C C . ALA A 1 84 ? 13.211 -2.122 9.508 1.00 84.44 84 ALA A C 1
ATOM 669 O O . ALA A 1 84 ? 14.420 -2.098 9.241 1.00 84.44 84 ALA A O 1
ATOM 670 N N . ASP A 1 85 ? 12.528 -3.262 9.590 1.00 85.12 85 ASP A N 1
ATOM 671 C CA . ASP A 1 85 ? 13.125 -4.582 9.382 1.00 85.12 85 ASP A CA 1
ATOM 672 C C . ASP A 1 85 ? 13.648 -4.741 7.950 1.00 85.12 85 ASP A C 1
ATOM 674 O O . ASP A 1 85 ? 14.789 -5.164 7.732 1.00 85.12 85 ASP A O 1
ATOM 678 N N . TRP A 1 86 ? 12.867 -4.313 6.956 1.00 78.56 86 TRP A N 1
ATOM 679 C CA . TRP A 1 86 ? 13.277 -4.319 5.551 1.00 78.56 86 TRP A CA 1
ATOM 680 C C . TRP A 1 86 ? 14.513 -3.447 5.272 1.00 78.56 86 TRP A C 1
ATOM 682 O O . TRP A 1 86 ? 15.416 -3.845 4.525 1.00 78.56 86 TRP A O 1
ATOM 692 N N . GLU A 1 87 ? 14.582 -2.254 5.866 1.00 78.88 87 GLU A N 1
ATOM 693 C CA . GLU A 1 87 ? 15.743 -1.362 5.751 1.00 78.88 87 GLU A CA 1
ATOM 694 C C . GLU A 1 87 ? 16.993 -1.986 6.399 1.00 78.88 87 GLU A C 1
ATOM 696 O O . GLU A 1 87 ? 18.085 -1.949 5.818 1.00 78.88 87 GLU A O 1
ATOM 701 N N . THR A 1 88 ? 16.821 -2.659 7.537 1.00 76.31 88 THR A N 1
ATOM 702 C CA . THR A 1 88 ? 17.892 -3.375 8.245 1.00 76.31 88 THR A CA 1
ATOM 703 C C . THR A 1 88 ? 18.423 -4.560 7.431 1.00 76.31 88 THR A C 1
ATOM 705 O O . THR A 1 88 ? 19.640 -4.746 7.301 1.00 76.31 88 THR A O 1
ATOM 708 N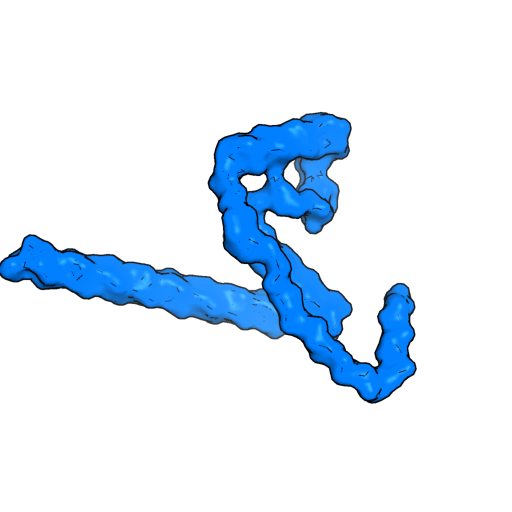 N . GLN A 1 89 ? 17.534 -5.338 6.807 1.00 71.88 89 GLN A N 1
ATOM 709 C CA . GLN A 1 89 ? 17.909 -6.460 5.940 1.00 71.88 89 GLN A CA 1
ATOM 710 C C . GLN A 1 89 ? 18.665 -5.995 4.689 1.00 71.88 89 GLN A C 1
ATOM 712 O O . GLN A 1 89 ? 19.689 -6.585 4.332 1.00 71.88 89 GLN A O 1
ATOM 717 N N . LYS A 1 90 ? 18.232 -4.896 4.055 1.00 69.81 90 LYS A N 1
ATOM 718 C CA . LYS A 1 90 ? 18.968 -4.285 2.936 1.00 69.81 90 LYS A CA 1
ATOM 719 C C . LYS A 1 90 ? 20.368 -3.834 3.335 1.00 69.81 90 LYS A C 1
ATOM 721 O O . LYS A 1 90 ? 21.316 -4.099 2.598 1.00 69.81 90 LYS A O 1
ATOM 726 N N . GLY A 1 91 ? 20.508 -3.179 4.488 1.00 63.69 91 GLY A N 1
ATOM 727 C CA . GLY A 1 91 ? 21.805 -2.734 5.003 1.00 63.69 91 GLY A CA 1
ATOM 728 C C . GLY A 1 91 ? 22.751 -3.900 5.300 1.00 63.69 91 GLY A C 1
ATOM 729 O O . GLY A 1 91 ? 23.934 -3.851 4.965 1.00 63.69 91 GLY A O 1
ATOM 730 N N . THR A 1 92 ? 22.213 -4.984 5.860 1.00 62.69 92 THR A N 1
ATOM 731 C CA . THR A 1 92 ? 22.976 -6.201 6.169 1.00 62.69 92 THR A CA 1
ATOM 732 C C . THR A 1 92 ? 23.429 -6.906 4.890 1.00 62.69 92 THR A C 1
ATOM 734 O O . THR A 1 92 ? 24.607 -7.223 4.742 1.00 62.69 92 THR A O 1
ATOM 737 N N . SER A 1 93 ? 22.530 -7.065 3.914 1.00 58.31 93 SER A N 1
ATOM 738 C CA . SER A 1 93 ? 22.850 -7.703 2.634 1.00 58.31 93 SER A CA 1
ATOM 739 C C . SER A 1 93 ? 23.827 -6.879 1.783 1.00 58.31 93 SER A C 1
ATOM 741 O O . SER A 1 93 ? 24.651 -7.463 1.080 1.00 58.31 93 SER A O 1
ATOM 743 N N . ALA A 1 94 ? 23.778 -5.544 1.855 1.00 59.34 94 ALA A N 1
ATOM 744 C CA . ALA A 1 94 ? 24.745 -4.667 1.189 1.00 59.34 94 ALA A CA 1
ATOM 745 C C . ALA A 1 94 ? 26.145 -4.773 1.820 1.00 59.34 94 ALA A C 1
ATOM 747 O O . ALA A 1 94 ? 27.142 -4.856 1.104 1.00 59.34 94 ALA A O 1
ATOM 748 N N . ARG A 1 95 ? 26.220 -4.857 3.157 1.00 55.75 95 ARG A N 1
ATOM 749 C CA . ARG A 1 95 ? 27.480 -5.040 3.895 1.00 55.75 95 ARG A CA 1
ATOM 750 C C . ARG A 1 95 ? 28.127 -6.401 3.610 1.00 55.75 95 ARG A C 1
ATOM 752 O O . ARG A 1 95 ? 29.342 -6.468 3.457 1.00 55.75 95 ARG A O 1
ATOM 759 N N . THR A 1 96 ? 27.339 -7.471 3.495 1.00 57.72 96 THR A N 1
ATOM 760 C CA . THR A 1 96 ? 27.850 -8.809 3.148 1.00 57.72 96 THR A CA 1
ATOM 761 C C . THR A 1 96 ? 28.390 -8.876 1.716 1.00 57.72 96 THR A C 1
ATOM 763 O O . THR A 1 96 ? 29.414 -9.512 1.493 1.00 57.72 96 THR A O 1
ATOM 766 N N . GLN A 1 97 ? 27.764 -8.191 0.752 1.00 56.75 97 GLN A N 1
ATOM 767 C CA . GLN A 1 97 ? 28.257 -8.169 -0.633 1.00 56.75 97 GLN A CA 1
ATOM 768 C C . GLN A 1 97 ? 29.541 -7.343 -0.809 1.00 56.75 97 GLN A C 1
ATOM 770 O O . GLN A 1 97 ? 30.375 -7.710 -1.630 1.00 56.75 97 GLN A O 1
ATOM 775 N N . GLN A 1 98 ? 29.742 -6.280 -0.020 1.00 54.81 98 GLN A N 1
ATOM 776 C CA . GLN A 1 98 ? 31.007 -5.530 -0.005 1.00 54.81 98 GLN A CA 1
ATOM 777 C C . GLN A 1 98 ? 32.167 -6.347 0.582 1.00 54.81 98 GLN A C 1
ATOM 779 O O . GLN A 1 98 ? 33.259 -6.341 0.027 1.00 54.81 98 GLN A O 1
ATOM 784 N N . PHE A 1 99 ? 31.924 -7.128 1.639 1.00 52.31 99 PHE A N 1
ATOM 785 C CA . PHE A 1 99 ? 32.973 -7.930 2.283 1.00 52.31 99 PHE A CA 1
ATOM 786 C C . PHE A 1 99 ? 33.519 -9.071 1.401 1.00 52.31 99 PHE A C 1
ATOM 788 O O . PHE A 1 99 ? 34.642 -9.515 1.607 1.00 52.31 99 PHE A O 1
ATOM 795 N N . SER A 1 100 ? 32.748 -9.548 0.415 1.00 57.47 100 SER A N 1
ATOM 796 C CA . SER A 1 100 ? 33.206 -10.549 -0.565 1.00 57.47 100 SER A CA 1
ATOM 797 C C . SER A 1 100 ? 33.898 -9.960 -1.800 1.00 57.47 100 SER A C 1
ATOM 799 O O . SER A 1 100 ? 34.452 -10.729 -2.577 1.00 57.47 100 SER A O 1
ATOM 801 N N . ALA A 1 101 ? 33.849 -8.642 -2.016 1.00 53.81 101 ALA A N 1
ATOM 802 C CA . ALA A 1 101 ? 34.473 -7.991 -3.174 1.00 53.81 101 ALA A CA 1
ATOM 803 C C . ALA A 1 101 ? 35.885 -7.444 -2.882 1.00 53.81 101 ALA A C 1
ATOM 805 O O . ALA A 1 101 ? 36.655 -7.245 -3.818 1.00 53.81 101 ALA A O 1
ATOM 806 N N . ASP A 1 102 ? 36.220 -7.237 -1.605 1.00 53.22 102 ASP A N 1
ATOM 807 C CA . ASP A 1 102 ? 37.503 -6.682 -1.145 1.00 53.22 102 ASP A CA 1
ATOM 808 C C . ASP A 1 102 ? 38.489 -7.758 -0.620 1.00 53.22 102 ASP A C 1
ATOM 810 O O . ASP A 1 102 ? 39.506 -7.414 -0.010 1.00 53.22 102 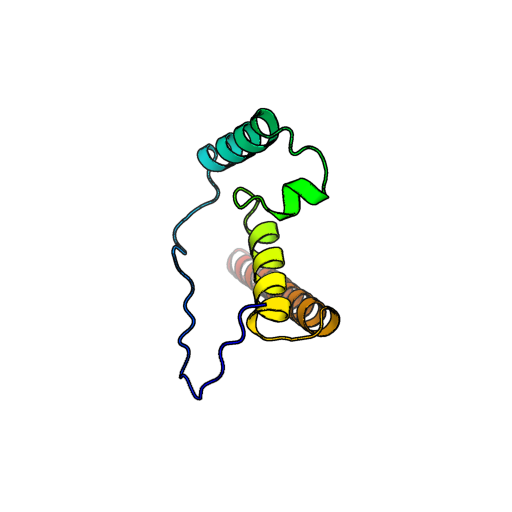ASP A O 1
ATOM 814 N N . GLY A 1 103 ? 38.184 -9.050 -0.815 1.00 45.44 103 GLY A N 1
ATOM 815 C CA . GLY A 1 103 ? 38.957 -10.203 -0.323 1.00 45.44 103 GLY A CA 1
ATOM 816 C C . GLY A 1 103 ? 39.552 -11.072 -1.423 1.00 45.44 103 GLY A C 1
ATOM 817 O O . GLY A 1 103 ? 38.858 -11.290 -2.440 1.00 45.44 103 GLY A O 1
#

Radius of gyration: 18.87 Å; chains: 1; bounding box: 62×37×34 Å

pLDDT: mean 76.39, std 13.78, range [40.03, 93.06]

Sequence (103 aa):
ATKMEGPGQYMLAIIDPLQRWNWKKVAERALKTILFCRCSEEQRAGMSAVPPLEYARRFHLMVGCKLLGLSTEEVVADWEADRADWETQKGTSARTQQFSADG

Organism: NCBI:txid156174

InterPro domains:
  IPR002498 Phosphatidylinositol-4-phosphate 4/5-kinase, core [PF01504] (6-62)
  IPR002498 Phosphatidylinositol-4-phosphate 4/5-kinase, core [PS51455] (1-67)
  IPR027483 Phosphatidylinositol-4-phosphate 4/5-kinase, C-terminal domain superfamily [G3DSA:3.30.810.10] (2-77)

Foldseek 3Di:
DDDDDDPDDDDDDDPDPVDDLDPVLVVVVVCCCVVVVQPDPVSCLPDCSDPPLVNVLSVLQCCQCPVVVHDSVVSVVVVVVVVVVVVVVVVVVVVVVVVVVVD

Secondary structure (DSSP, 8-state):
-----S----------TT----HHHHHHHHHHHHHTT--SHHHHTT-S-S-HHHHHHHHHHHIIIIIS---HHHHHHHHHHHHHHHHHHHHHHHHHHHHTT--